Protein AF-A0A2A4G3J7-F1 (afdb_monomer_lite)

Structure (mmCIF, N/CA/C/O backbone):
data_AF-A0A2A4G3J7-F1
#
_entry.id   AF-A0A2A4G3J7-F1
#
loop_
_atom_site.group_PDB
_atom_site.id
_atom_site.type_symbol
_atom_site.label_atom_id
_atom_site.label_alt_id
_atom_site.label_comp_id
_atom_site.label_asym_id
_atom_site.label_entity_id
_atom_site.label_seq_id
_atom_site.pdbx_PDB_ins_code
_atom_site.Cartn_x
_atom_site.Cartn_y
_atom_site.Cartn_z
_atom_site.occupancy
_atom_site.B_iso_or_equiv
_atom_site.auth_seq_id
_atom_site.auth_comp_id
_atom_site.auth_asym_id
_atom_site.auth_atom_id
_atom_site.pdbx_PDB_model_num
ATOM 1 N N . MET A 1 1 ? -14.028 5.673 -18.000 1.00 40.78 1 MET A N 1
ATOM 2 C CA . MET A 1 1 ? -13.546 6.785 -17.146 1.00 40.78 1 MET A CA 1
ATOM 3 C C . MET A 1 1 ? -12.187 6.503 -16.510 1.00 40.78 1 MET A C 1
ATOM 5 O O . MET A 1 1 ? -11.289 7.291 -16.744 1.00 40.78 1 MET A O 1
ATOM 9 N N . ALA A 1 2 ? -11.973 5.385 -15.802 1.00 34.69 2 ALA A N 1
ATOM 10 C CA . ALA A 1 2 ? -10.676 5.083 -15.164 1.00 34.69 2 ALA A CA 1
ATOM 11 C C . ALA A 1 2 ? -9.472 5.054 -16.134 1.00 34.69 2 ALA A C 1
ATOM 13 O O . ALA A 1 2 ? -8.415 5.587 -15.825 1.00 34.69 2 ALA A O 1
ATOM 14 N N . ILE A 1 3 ? -9.655 4.518 -17.347 1.00 44.81 3 ILE A N 1
ATOM 15 C CA . ILE A 1 3 ? -8.610 4.489 -18.388 1.00 44.81 3 ILE A CA 1
ATOM 16 C C . ILE A 1 3 ? -8.211 5.904 -18.840 1.00 44.81 3 ILE A C 1
ATOM 18 O O . ILE A 1 3 ? -7.037 6.154 -19.085 1.00 44.81 3 ILE A O 1
ATOM 22 N N . LEU A 1 4 ? -9.165 6.840 -18.897 1.00 47.75 4 LEU A N 1
ATOM 23 C CA . LEU A 1 4 ? -8.896 8.240 -19.243 1.00 47.75 4 LEU A CA 1
ATOM 24 C C . LEU A 1 4 ? -8.112 8.958 -18.139 1.00 47.75 4 LEU A C 1
ATOM 26 O O . LEU A 1 4 ? -7.283 9.791 -18.466 1.00 47.75 4 LEU A O 1
ATOM 30 N N . ILE A 1 5 ? -8.327 8.600 -16.868 1.00 49.25 5 ILE A N 1
ATOM 31 C CA . ILE A 1 5 ? -7.595 9.155 -15.714 1.00 49.25 5 ILE A CA 1
ATOM 32 C C . ILE A 1 5 ? -6.147 8.642 -15.683 1.00 49.25 5 ILE A C 1
ATOM 34 O O . ILE A 1 5 ? -5.213 9.389 -15.398 1.00 49.25 5 ILE A O 1
ATOM 38 N N . ILE A 1 6 ? -5.945 7.365 -16.019 1.00 47.00 6 ILE A N 1
ATOM 39 C CA . ILE A 1 6 ? -4.604 6.777 -16.123 1.00 47.00 6 ILE A CA 1
ATOM 40 C C . ILE A 1 6 ? -3.866 7.379 -17.327 1.00 47.00 6 ILE A C 1
ATOM 42 O O . ILE A 1 6 ? -2.745 7.858 -17.183 1.00 47.00 6 ILE A O 1
ATOM 46 N N . LEU A 1 7 ? -4.508 7.441 -18.501 1.00 53.12 7 LEU A N 1
ATOM 47 C CA . LEU A 1 7 ? -3.920 8.046 -19.701 1.00 53.12 7 LEU A CA 1
ATOM 48 C C . LEU A 1 7 ? -3.675 9.549 -19.549 1.00 53.12 7 LEU A C 1
ATOM 50 O O . LEU A 1 7 ? -2.667 10.035 -20.050 1.00 53.12 7 LEU A O 1
ATOM 54 N N . SER A 1 8 ? -4.530 10.287 -18.833 1.00 51.00 8 SER A N 1
ATOM 55 C CA . SER A 1 8 ? -4.320 11.719 -18.606 1.00 51.00 8 SER A CA 1
ATOM 56 C C . SER A 1 8 ? -3.064 11.995 -17.792 1.00 51.00 8 SER A C 1
ATOM 58 O O . SER A 1 8 ? -2.445 13.026 -18.003 1.00 51.00 8 SER A O 1
ATOM 60 N N . ARG A 1 9 ? -2.649 11.081 -16.904 1.00 48.34 9 ARG A N 1
ATOM 61 C CA . ARG A 1 9 ? -1.379 11.181 -16.168 1.00 48.34 9 ARG A CA 1
ATOM 62 C C . ARG A 1 9 ? -0.174 10.965 -17.079 1.00 48.34 9 ARG A C 1
ATOM 64 O O . ARG A 1 9 ? 0.760 11.750 -17.006 1.00 48.34 9 ARG A O 1
ATOM 71 N N . PHE A 1 10 ? -0.219 9.987 -17.985 1.00 52.50 10 PHE A N 1
ATOM 72 C CA . PHE A 1 10 ? 0.833 9.825 -18.998 1.00 52.50 10 PHE A CA 1
ATOM 73 C C . PHE A 1 10 ? 0.903 11.042 -19.928 1.00 52.50 10 PHE A C 1
ATOM 75 O O . PHE A 1 10 ? 1.984 11.559 -20.176 1.00 52.50 10 PHE A O 1
ATOM 82 N N . ILE A 1 11 ? -0.246 11.557 -20.376 1.00 54.31 11 ILE A N 1
ATOM 83 C CA . ILE A 1 11 ? -0.318 12.775 -21.195 1.00 54.31 11 ILE A CA 1
ATOM 84 C C . ILE A 1 11 ? 0.204 13.989 -20.415 1.00 54.31 11 ILE A C 1
ATOM 86 O O . ILE A 1 11 ? 0.954 14.776 -20.973 1.00 54.31 11 ILE A O 1
ATOM 90 N N . TYR A 1 12 ? -0.132 14.124 -19.131 1.00 49.75 12 TYR A N 1
ATOM 91 C CA . TYR A 1 12 ? 0.360 15.196 -18.262 1.00 49.75 12 TYR A CA 1
ATOM 92 C C . TYR A 1 12 ? 1.885 15.146 -18.099 1.00 49.75 12 TYR A C 1
ATOM 94 O O . TYR A 1 12 ? 2.537 16.168 -18.267 1.00 49.75 12 TYR A O 1
ATOM 102 N N . VAL A 1 13 ? 2.457 13.957 -17.874 1.00 50.69 13 VAL A N 1
ATOM 103 C CA . VAL A 1 13 ? 3.914 13.739 -17.787 1.00 50.69 13 VAL A CA 1
ATOM 104 C C . VAL A 1 13 ? 4.621 14.064 -19.111 1.00 50.69 13 VAL A C 1
ATOM 106 O O . VAL A 1 13 ? 5.705 14.634 -19.096 1.00 50.69 13 VAL A O 1
ATOM 109 N N . PHE A 1 14 ? 4.009 13.763 -20.263 1.00 50.19 14 PHE A N 1
ATOM 110 C CA . PHE A 1 14 ? 4.575 14.113 -21.573 1.00 50.19 14 PHE A CA 1
ATOM 111 C C . PHE A 1 14 ? 4.375 15.587 -21.972 1.00 50.19 14 PHE A C 1
ATOM 113 O O . PHE A 1 14 ? 5.151 16.098 -22.777 1.00 50.19 14 PHE A O 1
ATOM 120 N N . TYR A 1 15 ? 3.337 16.263 -21.465 1.00 47.16 15 TYR A N 1
ATOM 121 C CA . TYR A 1 15 ? 2.961 17.621 -21.885 1.00 47.16 15 TYR A CA 1
ATOM 122 C C . TYR A 1 15 ? 3.530 18.720 -20.974 1.00 47.16 15 TYR A C 1
ATOM 124 O O . TYR A 1 15 ? 3.835 19.811 -21.449 1.00 47.16 15 TYR A O 1
ATOM 132 N N . LEU A 1 16 ? 3.703 18.439 -19.680 1.00 45.59 16 LEU A N 1
ATOM 133 C CA . LEU A 1 16 ? 4.295 19.339 -18.690 1.00 45.59 16 LEU A CA 1
ATOM 134 C C . LEU A 1 16 ? 5.636 18.763 -18.240 1.00 45.59 16 LEU A C 1
ATOM 136 O O . LEU A 1 16 ? 5.759 18.171 -17.172 1.00 45.59 16 LEU A O 1
ATOM 140 N N . GLY A 1 17 ? 6.653 18.937 -19.082 1.00 42.81 17 GLY A N 1
ATOM 141 C CA . GLY A 1 17 ? 8.033 18.787 -18.642 1.00 42.81 17 G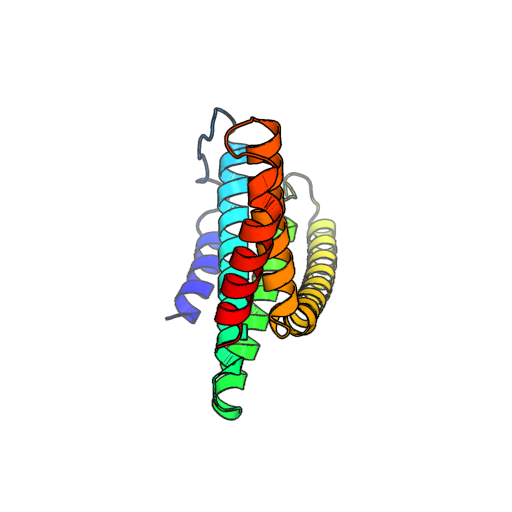LY A CA 1
ATOM 142 C C . GLY A 1 17 ? 8.314 19.751 -17.485 1.00 42.81 17 GLY A C 1
ATOM 143 O O . GLY A 1 17 ? 8.287 20.964 -17.675 1.00 42.81 17 GLY A O 1
ATOM 144 N N . ASP A 1 18 ? 8.537 19.179 -16.304 1.00 45.19 18 ASP A N 1
ATOM 145 C CA . ASP A 1 18 ? 9.335 19.678 -15.170 1.00 45.19 18 ASP A CA 1
ATOM 146 C C . ASP A 1 18 ? 9.036 21.072 -14.563 1.00 45.19 18 ASP A C 1
ATOM 148 O O . ASP A 1 18 ? 9.777 21.509 -13.689 1.00 45.19 18 ASP A O 1
ATOM 152 N N . ASN A 1 19 ? 7.974 21.788 -14.962 1.00 41.69 19 ASN A N 1
ATOM 153 C CA . ASN A 1 19 ? 7.908 23.241 -14.709 1.00 41.69 19 ASN A CA 1
ATOM 154 C C . ASN A 1 19 ? 6.842 23.791 -13.745 1.00 41.69 19 ASN A C 1
ATOM 156 O O . ASN A 1 19 ? 6.832 25.001 -13.570 1.00 41.69 19 ASN A O 1
ATOM 160 N N . ASP A 1 20 ? 5.978 22.997 -13.099 1.00 41.78 20 ASP A N 1
ATOM 161 C CA . ASP A 1 20 ? 4.820 23.601 -12.393 1.00 41.78 20 ASP A CA 1
ATOM 162 C C . ASP A 1 20 ? 4.475 23.042 -11.003 1.00 41.78 20 ASP A C 1
ATOM 164 O O . ASP A 1 20 ? 3.334 23.117 -10.549 1.00 41.78 20 ASP A O 1
ATOM 168 N N . VAL A 1 21 ? 5.456 22.525 -10.260 1.00 47.31 21 VAL A N 1
ATOM 169 C CA . VAL A 1 21 ? 5.251 22.236 -8.829 1.00 47.31 21 VAL A CA 1
ATOM 170 C C . VAL A 1 21 ? 6.176 23.119 -7.997 1.00 47.31 21 VAL A C 1
ATOM 172 O O . VAL A 1 21 ? 7.162 22.658 -7.437 1.00 47.31 21 VAL A O 1
ATOM 175 N N . GLU A 1 22 ? 5.858 24.411 -7.917 1.00 42.84 22 GLU A N 1
ATOM 176 C CA . GLU A 1 22 ? 6.384 25.333 -6.900 1.00 42.84 22 GLU A CA 1
ATOM 177 C C . GLU A 1 22 ? 5.325 25.528 -5.800 1.00 42.84 22 GLU A C 1
ATOM 179 O O . GLU A 1 22 ? 4.719 26.587 -5.642 1.00 42.84 22 GLU A O 1
ATOM 184 N N . GLY A 1 23 ? 5.049 24.472 -5.032 1.00 43.38 23 GLY A N 1
ATOM 185 C CA . GLY A 1 23 ? 4.307 24.614 -3.779 1.00 43.38 23 GLY A CA 1
ATOM 186 C C . GLY A 1 23 ? 5.258 25.101 -2.686 1.00 43.38 23 GLY A C 1
ATOM 187 O O . GLY A 1 23 ? 6.339 24.551 -2.525 1.00 43.38 23 GLY A O 1
ATOM 188 N N . ASN A 1 24 ? 4.907 26.134 -1.924 1.00 36.62 24 ASN A N 1
ATOM 189 C CA . ASN A 1 24 ? 5.747 26.627 -0.827 1.00 36.62 24 ASN A CA 1
ATOM 190 C C . ASN A 1 24 ? 5.185 26.137 0.516 1.00 36.62 24 ASN A C 1
ATOM 192 O O . ASN A 1 24 ? 4.256 26.732 1.059 1.00 36.62 24 ASN A O 1
ATOM 196 N N . PHE A 1 25 ? 5.755 25.062 1.069 1.00 38.78 25 PHE A N 1
ATOM 197 C CA . PHE A 1 25 ? 5.488 24.627 2.445 1.00 38.78 25 PHE A CA 1
ATOM 198 C C . PHE A 1 25 ? 6.616 25.144 3.343 1.00 38.78 25 PHE A C 1
ATOM 200 O O . PHE A 1 25 ? 7.754 24.692 3.231 1.00 38.78 25 PHE A O 1
ATOM 207 N N . PHE A 1 26 ? 6.321 26.126 4.203 1.00 39.81 26 PHE A N 1
ATOM 208 C CA . PHE A 1 26 ? 7.272 26.684 5.182 1.00 39.81 26 PHE A CA 1
ATOM 209 C C . PHE A 1 26 ? 8.652 27.089 4.607 1.00 39.81 26 PHE A C 1
ATOM 211 O O . PHE A 1 26 ? 9.671 26.970 5.282 1.00 39.81 26 PHE A O 1
ATOM 218 N N . GLY A 1 27 ? 8.699 27.579 3.363 1.00 40.78 27 GLY A N 1
ATOM 219 C CA . GLY A 1 27 ? 9.934 28.053 2.720 1.00 40.78 27 GLY A CA 1
ATOM 220 C C . GLY A 1 27 ? 10.799 26.972 2.059 1.00 40.78 27 GLY A C 1
ATOM 221 O O . GLY A 1 27 ? 11.876 27.292 1.565 1.00 40.78 27 GLY A O 1
ATOM 222 N N . PHE A 1 28 ? 10.337 25.717 2.001 1.00 45.00 28 PHE A N 1
ATOM 223 C CA . PHE A 1 28 ? 11.016 24.630 1.290 1.00 45.00 28 PHE A CA 1
ATOM 224 C C . PHE A 1 28 ? 10.180 24.173 0.087 1.00 45.00 28 PHE A C 1
ATOM 226 O O . PHE A 1 28 ? 9.344 23.276 0.202 1.00 45.00 28 PHE A O 1
ATOM 233 N N . ALA A 1 29 ? 10.423 24.776 -1.082 1.00 54.03 29 ALA A N 1
ATOM 234 C CA . ALA A 1 29 ? 9.723 24.442 -2.329 1.00 54.03 29 ALA A CA 1
ATOM 235 C C . ALA A 1 29 ? 9.825 22.943 -2.676 1.00 54.03 29 ALA A C 1
ATOM 237 O O . ALA A 1 29 ? 8.835 22.286 -2.985 1.00 54.03 29 ALA A O 1
ATOM 238 N N . TRP A 1 30 ? 11.015 22.365 -2.491 1.00 53.16 30 TRP A N 1
ATOM 239 C CA . TRP A 1 30 ? 11.276 20.943 -2.717 1.00 53.16 30 TRP A CA 1
ATOM 240 C C . TRP A 1 30 ? 10.425 20.019 -1.831 1.00 53.16 30 TRP A C 1
ATOM 242 O O . TRP A 1 30 ? 9.920 18.998 -2.294 1.00 53.16 30 TRP A O 1
ATOM 252 N N . LEU A 1 31 ? 10.199 20.401 -0.569 1.00 54.94 31 LEU A N 1
ATOM 253 C CA . LEU A 1 31 ? 9.438 19.589 0.379 1.00 54.94 31 LEU A CA 1
ATOM 254 C C . LEU A 1 31 ? 7.949 19.548 0.017 1.00 54.94 31 LEU A C 1
ATOM 256 O O . LEU A 1 31 ? 7.312 18.506 0.151 1.00 54.94 31 LEU A O 1
ATOM 260 N N . SER A 1 32 ? 7.391 20.657 -0.472 1.00 56.88 32 SER A N 1
ATOM 261 C CA . SER A 1 32 ? 5.989 20.698 -0.897 1.00 56.88 32 SER A CA 1
ATOM 262 C C . SER A 1 32 ? 5.743 19.840 -2.132 1.00 56.88 32 SER A C 1
ATOM 264 O O . SER A 1 32 ? 4.733 19.145 -2.197 1.00 56.88 32 SER A O 1
ATOM 266 N N . SER A 1 33 ? 6.645 19.890 -3.111 1.00 61.62 33 SER A N 1
ATOM 267 C CA . SER A 1 33 ? 6.512 19.149 -4.369 1.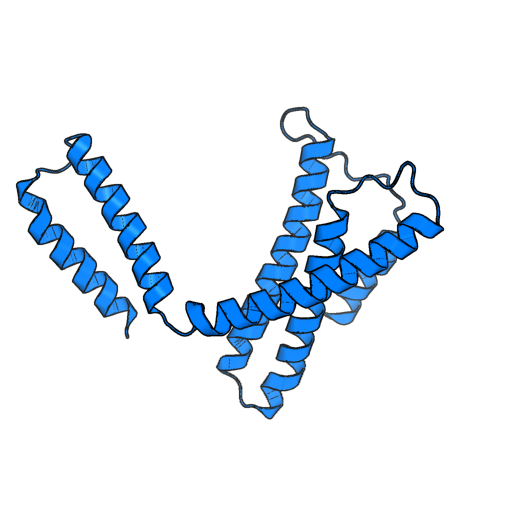00 61.62 33 SER A CA 1
ATOM 268 C C . SER A 1 33 ? 6.725 17.657 -4.150 1.00 61.62 33 SER A C 1
ATOM 270 O O . SER A 1 33 ? 5.978 16.835 -4.683 1.00 61.62 33 SER A O 1
ATOM 272 N N . PHE A 1 34 ? 7.661 17.310 -3.265 1.00 63.72 34 PHE A N 1
ATOM 273 C CA . PHE A 1 34 ? 7.828 15.958 -2.748 1.00 63.72 34 PHE A CA 1
ATOM 274 C C . PHE A 1 34 ? 6.559 15.457 -2.046 1.00 63.72 34 PHE A C 1
ATOM 276 O O . PHE A 1 34 ? 6.038 14.410 -2.416 1.00 63.72 34 PHE A O 1
ATOM 283 N N . LEU A 1 35 ? 6.018 16.205 -1.075 1.00 65.38 35 LEU A N 1
ATOM 284 C CA . LEU A 1 35 ? 4.814 15.809 -0.332 1.00 65.38 35 LEU A CA 1
ATOM 285 C C . LEU A 1 35 ? 3.581 15.707 -1.231 1.00 65.38 35 LEU A C 1
ATOM 287 O O . LEU A 1 35 ? 2.761 14.815 -1.035 1.00 65.38 35 LEU A O 1
ATOM 291 N N . TYR A 1 36 ? 3.457 16.582 -2.227 1.00 69.56 36 TYR A N 1
ATOM 292 C CA . TYR A 1 36 ? 2.386 16.513 -3.214 1.00 69.56 36 TYR A CA 1
ATOM 293 C C . TYR A 1 36 ? 2.493 15.241 -4.065 1.00 69.56 36 TYR A C 1
ATOM 295 O O . TYR A 1 36 ? 1.512 14.514 -4.228 1.00 69.56 36 TYR A O 1
ATOM 303 N N . THR A 1 37 ? 3.693 14.934 -4.558 1.00 71.94 37 THR A N 1
ATOM 304 C CA . THR A 1 37 ? 3.928 13.777 -5.430 1.00 71.94 37 THR A CA 1
ATOM 305 C C . THR A 1 37 ? 3.815 12.471 -4.644 1.00 71.94 37 THR A C 1
ATOM 307 O O . THR A 1 37 ? 3.027 11.601 -5.009 1.00 71.94 37 THR A O 1
ATOM 310 N N . ALA A 1 38 ? 4.500 12.365 -3.502 1.00 75.06 38 ALA A N 1
ATOM 311 C CA . ALA A 1 38 ? 4.402 11.229 -2.589 1.00 75.06 38 ALA A CA 1
ATOM 312 C C . ALA A 1 38 ? 2.973 11.041 -2.062 1.00 75.06 38 ALA A C 1
ATOM 314 O O . ALA A 1 38 ? 2.465 9.924 -2.043 1.00 75.06 38 ALA A O 1
ATOM 315 N N . GLY A 1 39 ? 2.304 12.126 -1.662 1.00 76.69 39 GLY A N 1
ATOM 316 C CA . GLY A 1 39 ? 0.933 12.095 -1.156 1.00 76.69 39 GLY A CA 1
ATOM 317 C C . GLY A 1 39 ? -0.057 11.597 -2.202 1.00 76.69 39 GLY A C 1
ATOM 318 O O . GLY A 1 39 ? -0.940 10.801 -1.883 1.00 76.69 39 GLY A O 1
ATOM 319 N N . ASN A 1 40 ? 0.127 11.989 -3.463 1.00 79.31 40 ASN A N 1
ATOM 320 C CA . ASN A 1 40 ? -0.672 11.463 -4.555 1.00 79.31 40 ASN A CA 1
ATOM 321 C C . ASN A 1 40 ? -0.446 9.956 -4.751 1.00 79.31 40 ASN A C 1
ATOM 323 O O . ASN A 1 40 ? -1.417 9.202 -4.786 1.00 79.31 40 ASN A O 1
ATOM 327 N N . GLU A 1 41 ? 0.805 9.495 -4.821 1.00 83.75 41 GLU A N 1
ATOM 328 C CA . GLU A 1 41 ? 1.090 8.061 -4.968 1.00 83.75 41 GLU A CA 1
ATOM 329 C C . GLU A 1 41 ? 0.557 7.247 -3.775 1.00 83.75 41 GLU A C 1
ATOM 331 O O . GLU A 1 41 ? -0.057 6.196 -3.960 1.00 83.75 41 GLU A O 1
ATOM 336 N N . LEU A 1 42 ? 0.663 7.769 -2.548 1.00 84.25 42 LEU A N 1
ATOM 337 C CA . LEU A 1 42 ? 0.068 7.163 -1.352 1.00 84.25 42 LEU A CA 1
ATOM 338 C C . LEU A 1 42 ? -1.466 7.093 -1.419 1.00 84.25 42 LEU A C 1
ATOM 340 O O . LEU A 1 42 ? -2.053 6.103 -0.970 1.00 84.25 42 LEU A O 1
ATOM 344 N N . ALA A 1 43 ? -2.131 8.096 -1.995 1.00 82.12 43 ALA A N 1
ATOM 345 C CA . ALA A 1 43 ? -3.577 8.072 -2.203 1.00 82.12 43 ALA A CA 1
ATOM 346 C C . ALA A 1 43 ? -3.985 6.987 -3.215 1.00 82.12 43 ALA A C 1
ATOM 348 O O . ALA A 1 43 ? -4.946 6.254 -2.973 1.00 82.12 43 ALA A O 1
ATOM 349 N N . PHE A 1 44 ? -3.223 6.818 -4.302 1.00 83.88 44 PHE A N 1
ATOM 350 C CA . PHE A 1 44 ? -3.427 5.730 -5.266 1.00 83.88 44 PHE A CA 1
ATOM 351 C C . PHE A 1 44 ? -3.216 4.354 -4.634 1.00 83.88 44 PHE A C 1
ATOM 353 O O . PHE A 1 44 ? -4.034 3.455 -4.845 1.00 83.88 44 PHE A O 1
ATOM 360 N N . LEU A 1 45 ? -2.175 4.195 -3.812 1.00 88.44 45 LEU A N 1
ATOM 361 C CA . LEU A 1 45 ? -1.952 2.962 -3.056 1.00 88.44 45 LEU A CA 1
ATOM 362 C C . LEU A 1 45 ? -3.124 2.676 -2.116 1.00 88.44 45 LEU A C 1
ATOM 364 O O . LEU A 1 45 ? -3.654 1.567 -2.114 1.00 88.44 45 LEU A O 1
ATOM 368 N N . SER A 1 46 ? -3.587 3.684 -1.378 1.00 86.38 46 SER A N 1
ATOM 369 C CA . SER A 1 46 ? -4.734 3.562 -0.472 1.00 86.38 46 SER A CA 1
ATOM 370 C C . SER A 1 46 ? -6.007 3.154 -1.217 1.00 86.38 46 SER A C 1
ATOM 372 O O . SER A 1 46 ? -6.701 2.225 -0.804 1.00 86.38 46 SER A O 1
ATOM 374 N N . PHE A 1 47 ? -6.284 3.781 -2.364 1.00 88.00 47 PHE A N 1
ATOM 375 C CA . PHE A 1 47 ? -7.405 3.409 -3.224 1.00 88.00 47 PHE A CA 1
ATOM 376 C C . PHE A 1 47 ? -7.288 1.968 -3.730 1.00 88.00 47 PHE A C 1
ATOM 378 O O . PHE A 1 47 ? -8.269 1.224 -3.697 1.00 88.00 47 PHE A O 1
ATOM 385 N N . ALA A 1 48 ? -6.095 1.539 -4.147 1.00 89.62 48 ALA A N 1
ATOM 386 C CA . ALA A 1 48 ? -5.860 0.167 -4.576 1.00 89.62 48 ALA A CA 1
ATOM 387 C C . ALA A 1 48 ? -6.159 -0.835 -3.452 1.00 89.62 48 ALA A C 1
ATOM 389 O O . ALA A 1 48 ? -6.835 -1.837 -3.700 1.00 89.62 48 ALA A O 1
ATOM 390 N N . PHE A 1 49 ? -5.737 -0.561 -2.216 1.00 87.31 49 PHE A N 1
ATOM 391 C CA . PHE A 1 49 ? -6.060 -1.411 -1.067 1.00 87.31 49 PHE A CA 1
ATOM 392 C C . PHE A 1 49 ? -7.555 -1.482 -0.781 1.00 87.31 49 PHE A C 1
ATOM 394 O O . PHE A 1 49 ? -8.073 -2.580 -0.579 1.00 87.31 49 PHE A O 1
ATOM 401 N N . ILE A 1 50 ? -8.253 -0.345 -0.805 1.00 87.75 50 ILE A N 1
ATOM 402 C CA . ILE A 1 50 ? -9.709 -0.297 -0.624 1.00 87.75 50 ILE A CA 1
ATOM 403 C C . ILE A 1 50 ? -10.395 -1.120 -1.712 1.00 87.75 50 ILE A C 1
ATOM 405 O O . ILE A 1 50 ? -11.263 -1.937 -1.411 1.00 87.75 50 ILE A O 1
ATOM 409 N N . LEU A 1 51 ? -9.974 -0.962 -2.968 1.00 88.69 51 LEU A N 1
ATOM 410 C CA . LEU A 1 51 ? -10.531 -1.704 -4.092 1.00 88.69 51 LEU A CA 1
ATOM 411 C C . LEU A 1 51 ? -10.315 -3.212 -3.929 1.00 88.69 51 LEU A C 1
ATOM 413 O O . LEU A 1 51 ? -11.244 -3.995 -4.115 1.00 88.69 51 LEU A O 1
ATOM 417 N N . TRP A 1 52 ? -9.109 -3.628 -3.538 1.00 90.44 52 TRP A N 1
ATOM 418 C CA . TRP A 1 52 ? -8.809 -5.030 -3.262 1.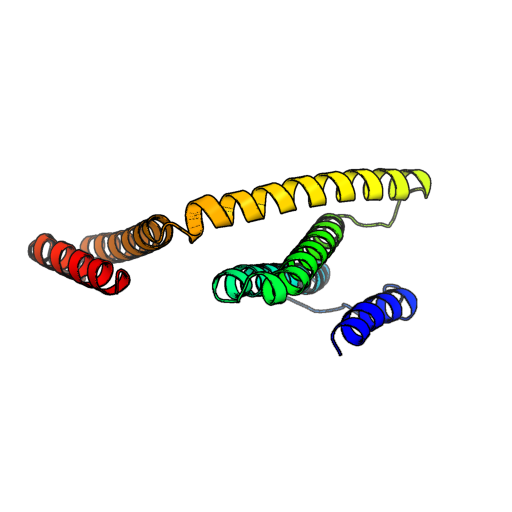00 90.44 52 TRP A CA 1
ATOM 419 C C . TRP A 1 52 ? -9.634 -5.579 -2.101 1.00 90.44 52 TRP A C 1
ATOM 421 O O . TRP A 1 52 ? -10.168 -6.683 -2.203 1.00 90.44 52 TRP A O 1
ATOM 431 N N . TYR A 1 53 ? -9.782 -4.812 -1.023 1.00 85.88 53 TYR A N 1
ATOM 432 C CA . TYR A 1 53 ? -10.598 -5.201 0.119 1.00 85.88 53 TYR A CA 1
ATOM 433 C C . TYR A 1 53 ? -12.072 -5.344 -0.271 1.00 85.88 53 TYR A C 1
ATOM 435 O O . TYR A 1 53 ? -12.689 -6.359 0.043 1.00 85.88 53 TYR A O 1
ATOM 443 N N . ALA A 1 54 ? -12.608 -4.406 -1.057 1.00 85.88 54 ALA A N 1
ATOM 444 C CA . ALA A 1 54 ? -13.970 -4.466 -1.578 1.00 85.88 54 ALA A CA 1
ATOM 445 C C . ALA A 1 54 ? -14.221 -5.740 -2.405 1.00 85.88 54 ALA A C 1
ATOM 447 O O . ALA A 1 54 ? -15.304 -6.319 -2.324 1.00 85.88 54 ALA A O 1
ATOM 448 N N . THR A 1 55 ? -13.210 -6.248 -3.127 1.00 88.06 55 THR A N 1
ATOM 449 C CA . THR A 1 55 ? -13.343 -7.513 -3.876 1.00 88.06 55 THR A CA 1
ATOM 450 C C . THR A 1 55 ? -13.615 -8.733 -2.997 1.00 88.06 55 THR A C 1
ATOM 452 O O . THR A 1 55 ? -14.069 -9.749 -3.517 1.00 88.06 55 THR A O 1
ATOM 455 N N . LYS A 1 56 ? -13.358 -8.667 -1.682 1.00 84.19 56 LYS A N 1
ATOM 456 C CA . LYS A 1 56 ? -13.660 -9.765 -0.749 1.00 84.19 56 LYS A CA 1
ATOM 457 C C . LYS A 1 56 ? -15.162 -9.959 -0.515 1.00 84.19 56 LYS A C 1
ATOM 459 O O . LYS A 1 56 ? -15.554 -11.048 -0.118 1.00 84.19 56 LYS A O 1
ATOM 464 N N . PHE A 1 57 ? -15.979 -8.942 -0.790 1.00 86.31 57 PHE A N 1
ATOM 465 C CA . PHE A 1 57 ? -17.439 -8.978 -0.631 1.00 86.31 57 PHE A CA 1
ATOM 466 C C . PHE A 1 57 ? -18.184 -9.211 -1.951 1.00 86.31 57 PHE A C 1
ATOM 468 O O . PHE A 1 57 ? -19.410 -9.193 -1.981 1.00 86.31 57 PHE A O 1
ATOM 475 N N . MET A 1 58 ? -17.454 -9.392 -3.054 1.00 86.62 58 MET A N 1
ATOM 476 C CA . MET A 1 58 ? -18.023 -9.617 -4.380 1.00 86.62 58 MET A CA 1
ATOM 477 C C . MET A 1 58 ? -17.993 -11.102 -4.740 1.00 86.62 58 MET A C 1
ATOM 479 O O . MET A 1 58 ? -17.108 -11.844 -4.309 1.00 86.62 58 MET A O 1
ATOM 483 N N . GLU A 1 59 ? -18.917 -11.524 -5.602 1.00 87.62 59 GLU A N 1
ATOM 484 C CA . GLU A 1 59 ? -18.852 -12.844 -6.227 1.00 87.62 59 GLU A CA 1
ATOM 485 C C . GLU A 1 59 ? -17.572 -12.995 -7.062 1.00 87.62 59 GLU A C 1
ATOM 487 O O . GLU A 1 59 ? -17.071 -12.041 -7.665 1.00 87.62 59 GLU A O 1
ATOM 492 N N . TYR A 1 60 ? -17.035 -14.214 -7.096 1.00 83.00 60 TYR A N 1
ATOM 493 C CA . TYR A 1 60 ? -15.690 -14.503 -7.596 1.00 83.00 60 TYR A CA 1
ATOM 494 C C . TYR A 1 60 ? -15.431 -14.007 -9.029 1.00 83.00 60 TYR A C 1
ATOM 496 O O . TYR A 1 60 ? -14.375 -13.426 -9.304 1.00 83.00 60 TYR A O 1
ATOM 504 N N . ASP A 1 61 ? -16.398 -14.187 -9.928 1.00 85.19 61 ASP A N 1
ATOM 505 C CA . ASP A 1 61 ? -16.262 -13.803 -11.336 1.00 85.19 61 ASP A CA 1
ATOM 506 C C . ASP A 1 61 ? -16.264 -12.282 -11.529 1.00 85.19 61 ASP A C 1
ATOM 508 O O . ASP A 1 61 ? -15.535 -11.756 -12.374 1.00 85.19 61 ASP A O 1
ATOM 512 N N . HIS A 1 62 ? -16.999 -11.558 -10.684 1.00 86.75 62 HIS A N 1
ATOM 513 C CA . HIS A 1 62 ? -17.020 -10.098 -10.676 1.00 86.75 62 HIS A CA 1
ATOM 514 C C . HIS A 1 62 ? -15.811 -9.503 -9.944 1.00 86.75 62 HIS A C 1
ATOM 516 O O . HIS A 1 62 ? -15.322 -8.446 -10.333 1.00 86.75 62 HIS A O 1
ATOM 522 N N . ALA A 1 63 ? -15.271 -10.195 -8.938 1.00 88.44 63 ALA A N 1
ATOM 523 C CA . ALA A 1 63 ? -14.125 -9.756 -8.143 1.00 88.44 63 ALA A CA 1
ATOM 524 C C . ALA A 1 63 ? -12.800 -9.742 -8.928 1.00 88.44 63 ALA A C 1
ATOM 526 O O . ALA A 1 63 ? -11.956 -8.867 -8.716 1.00 88.44 63 ALA A O 1
ATOM 527 N N . ARG A 1 64 ? -12.596 -10.711 -9.833 1.00 87.75 64 ARG A N 1
ATOM 528 C CA . ARG A 1 64 ? -11.350 -10.886 -10.604 1.00 87.75 64 ARG A CA 1
ATOM 529 C C . ARG A 1 64 ? -10.843 -9.606 -11.287 1.00 87.75 64 ARG A C 1
ATOM 531 O O . ARG A 1 64 ? -9.700 -9.235 -11.012 1.00 87.75 64 ARG A O 1
ATOM 538 N N . PRO A 1 65 ? -11.619 -8.910 -12.142 1.00 90.75 65 PRO A N 1
ATOM 539 C CA . PRO A 1 65 ? -11.131 -7.714 -12.830 1.00 90.75 65 PRO A CA 1
ATOM 540 C C . PRO A 1 65 ? -10.738 -6.594 -11.859 1.00 90.75 65 PRO A C 1
ATOM 542 O O . PRO A 1 65 ? -9.700 -5.964 -12.051 1.00 90.75 65 PRO A O 1
ATOM 545 N N . PHE A 1 66 ? -11.500 -6.381 -10.781 1.00 90.00 66 PHE A N 1
ATOM 546 C CA . PHE A 1 66 ? -11.173 -5.370 -9.770 1.00 90.00 66 PHE A CA 1
ATOM 547 C C . PHE A 1 66 ? -9.924 -5.728 -8.965 1.00 90.00 66 PHE A C 1
ATOM 549 O O . PHE A 1 66 ? -9.135 -4.848 -8.622 1.00 90.00 66 PHE A O 1
ATOM 556 N N . ARG A 1 67 ? -9.696 -7.020 -8.711 1.00 88.31 67 ARG A N 1
ATOM 557 C CA . ARG A 1 67 ? -8.491 -7.498 -8.031 1.00 88.31 67 ARG A CA 1
ATOM 558 C C . ARG A 1 67 ? -7.249 -7.286 -8.897 1.00 88.31 67 ARG A C 1
ATOM 560 O O . ARG A 1 67 ? -6.250 -6.780 -8.396 1.00 88.31 67 ARG A O 1
ATOM 567 N N . TYR A 1 68 ? -7.328 -7.586 -10.195 1.00 89.50 68 TYR A N 1
ATOM 568 C CA . TYR A 1 68 ? -6.251 -7.270 -11.141 1.00 89.50 68 TYR A CA 1
ATOM 569 C C . TYR A 1 68 ? -6.011 -5.767 -11.268 1.00 89.50 68 TYR A C 1
ATOM 571 O O . TYR A 1 68 ? -4.860 -5.334 -11.279 1.00 89.50 68 TYR A O 1
ATOM 579 N N . LEU A 1 69 ? -7.080 -4.969 -11.323 1.00 90.19 69 LEU A N 1
ATOM 580 C CA . LEU A 1 69 ? -6.973 -3.515 -11.374 1.00 90.19 69 LEU A CA 1
ATOM 581 C C . LEU A 1 69 ? -6.277 -2.966 -10.125 1.00 90.19 69 LEU A C 1
ATOM 583 O O . LEU A 1 69 ? -5.393 -2.127 -10.247 1.00 90.19 69 LEU A O 1
ATOM 587 N N . SER A 1 70 ? -6.624 -3.475 -8.942 1.00 90.75 70 SER A N 1
ATOM 588 C CA . SER A 1 70 ? -5.937 -3.114 -7.703 1.00 90.75 70 SER A CA 1
ATOM 589 C C . SER A 1 70 ? -4.445 -3.455 -7.763 1.00 90.75 70 SER A C 1
ATOM 591 O O . SER A 1 70 ? -3.623 -2.579 -7.512 1.00 90.75 70 SER A O 1
ATOM 593 N N . TYR A 1 71 ? -4.081 -4.671 -8.187 1.00 89.81 71 TYR A N 1
ATOM 594 C CA . TYR A 1 71 ? -2.675 -5.067 -8.335 1.00 89.81 71 TYR A CA 1
ATOM 595 C C . TYR A 1 71 ? -1.900 -4.157 -9.287 1.00 89.81 71 TYR A C 1
ATOM 597 O O . TYR A 1 71 ? -0.758 -3.797 -9.000 1.00 89.81 71 TYR A O 1
ATOM 605 N N . LEU A 1 72 ? -2.526 -3.753 -10.392 1.00 89.75 72 LEU A N 1
ATOM 606 C CA . LEU A 1 72 ? -1.926 -2.840 -11.357 1.00 89.75 72 LEU A CA 1
ATOM 607 C C . LEU A 1 72 ? -1.706 -1.452 -10.748 1.00 89.75 72 LEU A C 1
ATOM 609 O O . LEU A 1 72 ? -0.610 -0.912 -10.866 1.00 89.75 72 LEU A O 1
ATOM 613 N N . ILE A 1 73 ? -2.708 -0.895 -10.060 1.00 90.00 73 ILE A N 1
ATOM 614 C CA . ILE A 1 73 ? -2.586 0.416 -9.407 1.00 90.00 73 ILE A CA 1
ATOM 615 C C . ILE A 1 73 ? -1.513 0.372 -8.312 1.00 90.00 73 ILE A C 1
ATOM 617 O O . ILE A 1 73 ? -0.698 1.285 -8.234 1.00 90.00 73 ILE A O 1
ATOM 621 N N . THR A 1 74 ? -1.455 -0.694 -7.509 1.00 90.75 74 THR A N 1
ATOM 622 C CA . THR A 1 74 ? -0.417 -0.852 -6.482 1.00 90.75 74 THR A CA 1
ATOM 623 C C . THR A 1 74 ? 0.978 -0.940 -7.081 1.00 90.75 74 THR A C 1
ATOM 625 O O . THR A 1 74 ? 1.892 -0.294 -6.575 1.00 90.75 74 THR A O 1
ATOM 628 N N . PHE A 1 75 ? 1.155 -1.693 -8.168 1.00 89.12 75 PHE A N 1
ATOM 629 C CA . PHE A 1 75 ? 2.440 -1.763 -8.859 1.00 89.12 75 PHE A CA 1
ATOM 630 C C . PHE A 1 75 ? 2.874 -0.390 -9.385 1.00 89.12 75 PHE A C 1
ATOM 632 O O . PHE A 1 75 ? 3.997 0.033 -9.128 1.00 89.12 75 PHE A O 1
ATOM 639 N N . VAL A 1 76 ? 1.972 0.319 -10.070 1.00 86.62 76 VAL A N 1
ATOM 640 C CA . VAL A 1 76 ? 2.243 1.651 -10.626 1.00 86.62 76 VAL A CA 1
ATOM 641 C C . VAL A 1 76 ? 2.570 2.655 -9.519 1.00 86.62 76 VAL A C 1
ATOM 643 O O . VAL A 1 76 ? 3.571 3.358 -9.623 1.00 86.62 76 VAL A O 1
ATOM 646 N N . GLY A 1 77 ? 1.783 2.678 -8.441 1.00 85.56 77 GLY A N 1
ATOM 647 C CA . GLY A 1 77 ? 2.007 3.582 -7.315 1.00 85.56 77 GLY A CA 1
ATOM 648 C C . GLY A 1 77 ? 3.331 3.314 -6.601 1.00 85.56 77 GLY A C 1
ATOM 649 O O . GLY A 1 77 ? 4.066 4.248 -6.311 1.00 85.56 77 GLY A O 1
ATOM 650 N N . LEU A 1 78 ? 3.692 2.046 -6.362 1.00 88.69 78 LEU A N 1
ATOM 651 C CA . LEU A 1 78 ? 4.979 1.698 -5.744 1.00 88.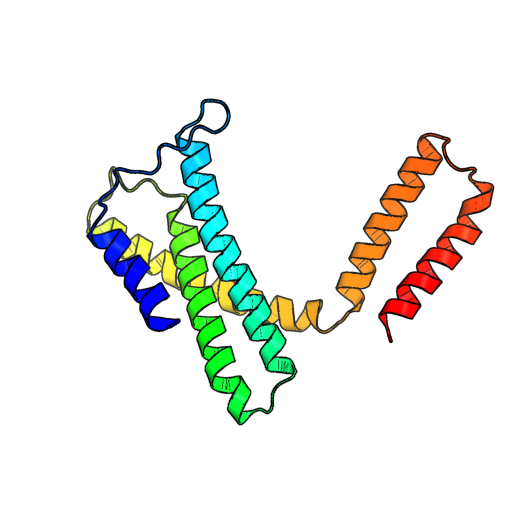69 78 LEU A CA 1
ATOM 652 C C . LEU A 1 78 ? 6.165 2.008 -6.658 1.00 88.69 78 LEU A C 1
ATOM 654 O O . LEU A 1 78 ? 7.210 2.426 -6.164 1.00 88.69 78 LEU A O 1
ATOM 658 N N . PHE A 1 79 ? 6.003 1.808 -7.968 1.00 85.88 79 PHE A N 1
ATOM 659 C CA . PHE A 1 79 ? 7.009 2.186 -8.950 1.00 85.88 79 PHE A CA 1
ATOM 660 C C . PHE A 1 79 ? 7.241 3.695 -8.908 1.00 85.88 79 PHE A C 1
ATOM 662 O O . PHE A 1 79 ? 8.351 4.118 -8.635 1.00 85.88 79 PHE A O 1
ATOM 669 N N . PHE A 1 80 ? 6.216 4.530 -9.084 1.00 82.94 80 PHE A N 1
ATOM 670 C CA . PHE A 1 80 ? 6.427 5.980 -9.058 1.00 82.94 80 PHE A CA 1
ATOM 671 C C . PHE A 1 80 ? 6.900 6.481 -7.694 1.00 82.94 80 PHE A C 1
ATOM 673 O O . PHE A 1 80 ? 7.771 7.342 -7.640 1.00 82.94 80 PHE A O 1
ATOM 680 N N . LEU A 1 81 ? 6.432 5.890 -6.593 1.00 84.75 81 LEU A N 1
ATOM 681 C CA . LEU A 1 81 ? 6.900 6.235 -5.253 1.00 84.75 81 LEU A CA 1
ATOM 682 C C . LEU A 1 81 ? 8.401 5.958 -5.057 1.00 84.75 81 LEU A C 1
ATOM 684 O O . LEU A 1 81 ? 9.053 6.702 -4.327 1.00 84.75 81 LEU A O 1
ATOM 688 N N . SER A 1 82 ? 8.980 4.953 -5.729 1.00 83.31 82 SER A N 1
ATOM 689 C CA . SER A 1 82 ? 10.432 4.733 -5.685 1.00 83.31 82 SER A CA 1
ATOM 690 C C . SER A 1 82 ? 11.219 5.791 -6.459 1.00 83.31 82 SER A C 1
ATOM 692 O O . SER A 1 82 ? 12.376 6.026 -6.127 1.00 83.31 82 SER A O 1
ATOM 694 N N . TRP A 1 83 ? 10.599 6.451 -7.441 1.00 76.56 83 TRP A N 1
ATOM 695 C CA . TRP A 1 83 ? 11.193 7.556 -8.198 1.00 76.56 83 TRP A CA 1
ATOM 696 C C . TRP A 1 83 ? 11.120 8.898 -7.472 1.00 76.56 83 TRP A C 1
ATOM 698 O O . TRP A 1 83 ? 11.985 9.738 -7.678 1.00 76.56 83 TRP A O 1
ATOM 708 N N . VAL A 1 84 ? 10.154 9.092 -6.567 1.00 75.69 84 VAL A N 1
ATOM 709 C CA . VAL A 1 84 ? 9.975 10.367 -5.843 1.00 75.69 84 VAL A CA 1
ATOM 710 C C . VAL A 1 84 ? 11.213 10.777 -5.025 1.00 75.69 84 VAL A C 1
ATOM 712 O O . VAL A 1 84 ? 11.434 11.961 -4.787 1.00 75.69 84 VAL A O 1
ATOM 715 N N . ALA A 1 85 ? 12.036 9.818 -4.596 1.00 67.12 85 ALA A N 1
ATOM 716 C CA . ALA A 1 85 ? 13.252 10.088 -3.827 1.00 67.12 85 ALA A CA 1
ATOM 717 C C . ALA A 1 85 ? 14.498 10.370 -4.691 1.00 67.12 85 ALA A C 1
ATOM 719 O O . ALA A 1 85 ? 15.561 10.644 -4.132 1.00 67.12 85 ALA A O 1
ATOM 720 N N . PHE A 1 86 ? 14.398 10.277 -6.021 1.00 70.19 86 PHE A N 1
ATOM 721 C CA . PHE A 1 86 ? 15.536 10.403 -6.927 1.00 70.19 86 PHE A CA 1
ATOM 722 C C . PHE A 1 86 ? 15.426 11.663 -7.779 1.00 70.19 86 PHE A C 1
ATOM 724 O O . PHE A 1 86 ? 14.421 11.913 -8.434 1.00 70.19 86 PHE A O 1
ATOM 731 N N . GLU A 1 87 ? 16.494 12.454 -7.778 1.00 62.53 87 GLU A N 1
ATOM 732 C CA . GLU A 1 87 ? 16.628 13.617 -8.646 1.00 62.53 87 GLU A CA 1
ATOM 733 C C . GLU A 1 87 ? 17.291 13.172 -9.961 1.00 62.53 87 GLU A C 1
ATOM 735 O O . GLU A 1 87 ? 18.421 12.685 -9.960 1.00 62.53 87 GLU A O 1
ATOM 740 N N . GLU A 1 88 ? 16.585 13.303 -11.089 1.00 61.97 88 GLU A N 1
ATOM 741 C CA . GLU A 1 88 ? 17.035 12.809 -12.408 1.00 61.97 88 GLU A CA 1
ATOM 742 C C . GLU A 1 88 ? 18.239 13.582 -12.980 1.00 61.97 88 GLU A C 1
ATOM 744 O O . GLU A 1 88 ? 18.902 13.136 -13.920 1.00 61.97 88 GLU A O 1
ATOM 749 N N . ARG A 1 89 ? 18.556 14.744 -12.396 1.00 55.28 89 ARG A N 1
ATOM 750 C CA . ARG A 1 89 ? 19.575 15.686 -12.875 1.00 55.28 89 ARG A CA 1
ATOM 751 C C . ARG A 1 89 ? 20.986 15.136 -12.652 1.00 55.28 89 ARG A C 1
ATOM 753 O O . ARG A 1 89 ? 21.686 15.516 -11.721 1.00 55.28 89 ARG A O 1
ATOM 760 N N . GLY A 1 90 ? 21.413 14.239 -13.534 1.00 60.66 90 GLY A N 1
ATOM 761 C CA . GLY A 1 90 ? 22.760 13.665 -13.538 1.00 60.66 90 GLY A CA 1
ATOM 762 C C . GLY A 1 90 ? 22.833 12.207 -13.980 1.00 60.66 90 GLY A C 1
ATOM 763 O O . GLY A 1 90 ? 23.939 11.676 -14.093 1.00 60.66 90 GLY A O 1
ATOM 764 N N . PHE A 1 91 ? 21.698 11.557 -14.245 1.00 69.88 91 PHE A N 1
ATOM 765 C CA . PHE A 1 91 ? 21.704 10.187 -14.734 1.00 69.88 91 PHE A CA 1
ATOM 766 C C . PHE A 1 91 ? 22.009 10.117 -16.232 1.00 69.88 91 PHE A C 1
ATOM 768 O O . PHE A 1 91 ? 21.530 10.895 -17.052 1.00 69.88 91 PHE A O 1
ATOM 775 N N . SER A 1 92 ? 22.843 9.150 -16.600 1.00 79.94 92 SER A N 1
ATOM 776 C CA . SER A 1 92 ? 22.939 8.695 -17.984 1.00 79.94 92 SER A CA 1
ATOM 777 C C . SER A 1 92 ? 21.756 7.783 -18.313 1.00 79.94 92 SER A C 1
ATOM 779 O O . SER A 1 92 ? 21.273 7.051 -17.450 1.00 79.94 92 SER A O 1
ATOM 781 N N . LEU A 1 93 ? 21.363 7.739 -19.587 1.00 76.06 93 LEU A N 1
ATOM 782 C CA . LEU A 1 93 ? 20.256 6.907 -20.085 1.00 76.06 93 LEU A CA 1
ATOM 783 C C . LEU A 1 93 ? 20.386 5.431 -19.651 1.00 76.06 93 LEU A C 1
ATOM 785 O O . LEU A 1 93 ? 19.410 4.773 -19.303 1.00 76.06 93 LEU A O 1
ATOM 789 N N . PHE A 1 94 ? 21.614 4.905 -19.590 1.00 77.38 94 PHE A N 1
ATOM 790 C CA . PHE A 1 94 ? 21.866 3.554 -19.083 1.00 77.38 94 PHE A CA 1
ATOM 791 C C . PHE A 1 94 ? 21.492 3.393 -17.600 1.00 77.38 94 PHE A C 1
ATOM 793 O O . PHE A 1 94 ? 20.897 2.388 -17.216 1.00 77.38 94 PHE A O 1
ATOM 800 N N . GLN A 1 95 ? 21.824 4.374 -16.762 1.00 78.56 95 GLN A N 1
ATOM 801 C CA . GLN A 1 95 ? 21.514 4.332 -15.335 1.00 78.56 95 GLN A CA 1
ATOM 802 C C . GLN A 1 95 ? 20.014 4.501 -15.068 1.00 78.56 95 GLN A C 1
ATOM 804 O O . GLN A 1 95 ? 19.500 3.813 -14.191 1.00 78.56 95 GLN A O 1
ATOM 809 N N . GLU A 1 96 ? 19.303 5.321 -15.848 1.00 77.56 96 GLU A N 1
ATOM 810 C CA . GLU A 1 96 ? 17.835 5.429 -15.777 1.00 77.56 96 GLU A CA 1
ATOM 811 C C . GLU A 1 96 ? 17.160 4.085 -16.066 1.00 77.56 96 GLU A C 1
ATOM 813 O O . GLU A 1 96 ? 16.261 3.658 -15.339 1.00 77.56 96 GLU A O 1
ATOM 818 N N . VAL A 1 97 ? 17.625 3.368 -17.095 1.00 79.06 97 VAL A N 1
ATOM 819 C CA . VAL A 1 97 ? 17.092 2.046 -17.453 1.00 79.06 97 VAL A CA 1
ATOM 820 C C . VAL A 1 97 ? 17.366 1.028 -16.347 1.00 79.06 97 VAL A C 1
ATOM 822 O O . VAL A 1 97 ? 16.463 0.293 -15.946 1.00 79.06 97 VAL A O 1
ATOM 825 N N . VAL A 1 98 ? 18.592 0.989 -15.818 1.00 82.38 98 VAL A N 1
ATOM 826 C CA . VAL A 1 98 ? 18.950 0.084 -14.714 1.00 82.38 98 VAL A CA 1
ATOM 827 C C . VAL A 1 98 ? 18.118 0.395 -13.468 1.00 82.38 98 VAL A C 1
ATOM 829 O O . VAL A 1 98 ? 17.581 -0.521 -12.843 1.00 82.38 98 VAL A O 1
ATOM 832 N N . PHE A 1 99 ? 17.955 1.675 -13.133 1.00 80.19 99 PHE A N 1
ATOM 833 C CA . PHE A 1 99 ? 17.165 2.108 -11.987 1.00 80.19 99 PHE A CA 1
ATOM 834 C C . PHE A 1 99 ? 15.673 1.794 -12.157 1.00 80.19 99 PHE A C 1
ATOM 836 O O . PHE A 1 99 ? 15.047 1.285 -11.227 1.00 80.19 99 PHE A O 1
ATOM 843 N N . SER A 1 100 ? 15.118 1.986 -13.358 1.00 81.31 100 SER A N 1
ATOM 844 C CA . SER A 1 100 ? 13.748 1.578 -13.709 1.00 81.31 100 SER A CA 1
ATOM 845 C C . SER A 1 100 ? 13.525 0.087 -13.458 1.00 81.31 100 SER A C 1
ATOM 847 O O . SER A 1 100 ? 12.500 -0.328 -12.911 1.00 81.31 100 SER A O 1
ATOM 849 N N . LEU A 1 101 ? 14.498 -0.736 -13.851 1.00 82.75 101 LEU A N 1
ATOM 850 C CA . LEU A 1 101 ? 14.423 -2.189 -13.744 1.00 82.75 101 LEU A CA 1
ATOM 851 C C . LEU A 1 101 ? 14.500 -2.643 -12.279 1.00 82.75 101 LEU A C 1
ATOM 853 O O . LEU A 1 101 ? 13.688 -3.461 -11.845 1.00 82.75 101 LEU A O 1
ATOM 857 N N . ILE A 1 102 ? 15.403 -2.051 -11.492 1.00 86.94 102 ILE A N 1
ATOM 858 C CA . ILE A 1 102 ? 15.502 -2.286 -10.043 1.00 86.94 102 ILE A CA 1
ATOM 859 C C . ILE A 1 102 ? 14.213 -1.848 -9.337 1.00 86.94 102 ILE A C 1
ATOM 861 O O . ILE A 1 102 ? 13.634 -2.624 -8.578 1.00 86.94 102 ILE A O 1
ATOM 865 N N . SER A 1 103 ? 13.725 -0.645 -9.636 1.00 84.25 103 SER A N 1
ATOM 866 C CA . SER A 1 103 ? 12.482 -0.097 -9.084 1.00 84.25 103 SER A CA 1
ATOM 867 C C . SER A 1 103 ? 11.279 -0.988 -9.391 1.00 84.25 103 SER A C 1
ATOM 869 O O . SER A 1 103 ? 10.474 -1.265 -8.506 1.00 84.25 103 SER A O 1
ATOM 871 N N . SER A 1 104 ? 11.195 -1.532 -10.607 1.00 86.38 104 SER A N 1
ATOM 872 C CA . SER A 1 104 ? 10.137 -2.475 -10.994 1.00 86.38 104 SER A CA 1
ATOM 873 C C . SER A 1 104 ? 10.183 -3.766 -10.171 1.00 86.38 104 SER A C 1
ATOM 875 O O . SER A 1 104 ? 9.149 -4.247 -9.709 1.00 86.38 104 SER A O 1
ATOM 877 N N . LEU A 1 105 ? 11.376 -4.324 -9.946 1.00 87.75 105 LEU A N 1
ATOM 878 C CA . LEU A 1 105 ? 11.542 -5.525 -9.120 1.00 87.75 105 LEU A CA 1
ATOM 879 C C . LEU A 1 105 ? 11.170 -5.265 -7.656 1.00 87.75 105 LEU A C 1
ATOM 881 O O . LEU A 1 105 ? 10.483 -6.084 -7.041 1.00 87.75 105 LEU A O 1
ATOM 885 N N . ILE A 1 106 ? 11.578 -4.116 -7.113 1.00 88.75 106 ILE A N 1
ATOM 886 C CA . ILE A 1 106 ? 11.228 -3.698 -5.752 1.00 88.75 106 ILE A CA 1
ATOM 887 C C . ILE A 1 106 ? 9.713 -3.501 -5.629 1.00 88.75 106 ILE A C 1
ATOM 889 O O . ILE A 1 106 ? 9.112 -4.030 -4.695 1.00 88.75 106 ILE A O 1
ATOM 893 N N . ALA A 1 107 ? 9.081 -2.815 -6.584 1.00 88.44 107 ALA A N 1
ATOM 894 C CA . ALA A 1 107 ? 7.639 -2.581 -6.598 1.00 88.44 107 ALA A CA 1
ATOM 895 C C . ALA A 1 107 ? 6.842 -3.894 -6.651 1.00 88.44 107 ALA A C 1
ATOM 897 O O . ALA A 1 107 ? 5.869 -4.053 -5.912 1.00 88.44 107 ALA A O 1
ATOM 898 N N . LEU A 1 108 ? 7.279 -4.875 -7.452 1.00 89.44 108 LEU A N 1
ATOM 899 C CA . LEU A 1 108 ? 6.679 -6.215 -7.466 1.00 89.44 108 LEU A CA 1
ATOM 900 C C . LEU A 1 108 ? 6.809 -6.911 -6.106 1.00 89.44 108 LEU A C 1
ATOM 902 O O . LEU A 1 108 ? 5.825 -7.442 -5.585 1.00 89.44 108 LEU A O 1
ATOM 906 N N . GLY A 1 109 ? 8.010 -6.899 -5.521 1.00 89.12 109 GLY A N 1
ATOM 907 C CA . GLY A 1 109 ? 8.273 -7.519 -4.223 1.00 89.12 109 GLY A CA 1
ATOM 908 C C . GLY A 1 109 ? 7.437 -6.899 -3.103 1.00 89.12 109 GLY A C 1
ATOM 909 O O . GLY A 1 109 ? 6.770 -7.619 -2.354 1.00 89.12 109 GLY A O 1
ATOM 910 N N . LEU A 1 110 ? 7.420 -5.566 -3.026 1.00 89.75 110 LEU A N 1
ATOM 911 C CA . LEU A 1 110 ? 6.647 -4.820 -2.038 1.00 89.75 110 LEU A CA 1
ATOM 912 C C . LEU A 1 110 ? 5.147 -4.996 -2.239 1.00 89.75 110 LEU A C 1
ATOM 914 O O . LEU A 1 110 ? 4.446 -5.204 -1.255 1.00 89.75 110 LEU A O 1
ATOM 918 N N . GLY A 1 111 ? 4.657 -5.000 -3.481 1.00 88.75 111 GLY A N 1
ATOM 919 C CA . GLY A 1 111 ? 3.248 -5.248 -3.778 1.00 88.75 111 GLY A CA 1
ATOM 920 C C . GLY A 1 111 ? 2.794 -6.617 -3.271 1.00 88.75 111 GLY A C 1
ATOM 921 O O . GLY A 1 111 ? 1.819 -6.720 -2.528 1.00 88.75 111 GLY A O 1
ATOM 922 N N . VAL A 1 112 ? 3.541 -7.683 -3.581 1.00 89.62 112 VAL A N 1
ATOM 923 C CA . VAL A 1 112 ? 3.231 -9.035 -3.080 1.00 89.62 112 VAL A CA 1
ATOM 924 C C . VAL A 1 112 ? 3.277 -9.089 -1.551 1.00 89.62 112 VAL A C 1
ATOM 926 O O . VAL A 1 112 ? 2.401 -9.696 -0.928 1.00 89.62 112 VAL A O 1
ATOM 929 N N . TRP A 1 113 ? 4.287 -8.467 -0.938 1.00 89.62 113 TRP A N 1
ATOM 930 C CA . TRP A 1 113 ? 4.408 -8.401 0.517 1.00 89.62 113 TRP A CA 1
ATOM 931 C C . TRP A 1 113 ? 3.220 -7.675 1.152 1.00 89.62 113 TRP A C 1
ATOM 933 O O . TRP A 1 113 ? 2.619 -8.200 2.086 1.00 89.62 113 TRP A O 1
ATOM 943 N N . MET A 1 114 ? 2.825 -6.535 0.593 1.00 87.44 114 MET A N 1
ATOM 944 C CA . MET A 1 114 ? 1.702 -5.711 1.023 1.00 87.44 114 MET A CA 1
ATOM 945 C C . MET A 1 114 ? 0.378 -6.473 1.040 1.00 87.44 114 MET A C 1
ATOM 947 O O . MET A 1 114 ? -0.325 -6.454 2.048 1.00 87.44 114 MET A O 1
ATOM 951 N N . TYR A 1 115 ? 0.043 -7.193 -0.033 1.00 85.38 115 TYR A N 1
ATOM 952 C CA . TYR A 1 115 ? -1.196 -7.974 -0.063 1.00 85.38 115 TYR A CA 1
ATOM 953 C C . TYR A 1 115 ? -1.152 -9.180 0.864 1.00 85.38 115 TYR A C 1
ATOM 955 O O . TYR A 1 115 ? -2.146 -9.478 1.515 1.00 85.38 115 TYR A O 1
ATOM 963 N N . ARG A 1 116 ? -0.003 -9.856 0.987 1.00 85.38 116 ARG A N 1
ATOM 964 C CA . ARG A 1 116 ? 0.152 -10.942 1.968 1.00 85.38 116 ARG A CA 1
ATOM 965 C C . ARG A 1 116 ? 0.043 -10.436 3.398 1.00 85.38 116 ARG A C 1
ATOM 967 O O . ARG A 1 116 ? -0.524 -11.124 4.242 1.00 85.38 116 ARG A O 1
ATOM 974 N N . PHE A 1 117 ? 0.593 -9.259 3.671 1.00 84.00 117 PHE A N 1
ATOM 975 C CA . PHE A 1 117 ? 0.456 -8.590 4.952 1.00 84.00 117 PHE A CA 1
ATOM 976 C C . PHE A 1 117 ? -1.014 -8.245 5.204 1.00 84.00 117 PHE A C 1
ATOM 978 O O . PHE A 1 117 ? -1.566 -8.647 6.223 1.00 84.00 117 PHE A O 1
ATOM 985 N N . ALA A 1 118 ? -1.689 -7.618 4.242 1.00 80.50 118 ALA A N 1
ATOM 986 C CA . ALA A 1 118 ? -3.108 -7.304 4.340 1.00 80.50 118 ALA A CA 1
ATOM 987 C C . ALA A 1 118 ? -3.971 -8.560 4.558 1.00 80.50 118 ALA A C 1
ATOM 989 O O . ALA A 1 118 ? -4.807 -8.590 5.455 1.00 80.50 118 ALA A O 1
ATOM 990 N N . ASP A 1 119 ? -3.742 -9.641 3.816 1.00 79.19 119 ASP A N 1
ATOM 991 C CA . ASP A 1 119 ? -4.481 -10.893 4.000 1.00 79.19 119 ASP A CA 1
ATOM 992 C C . ASP A 1 119 ? -4.246 -11.541 5.363 1.00 79.19 119 ASP A C 1
ATOM 994 O O . ASP A 1 119 ? -5.168 -12.128 5.920 1.00 79.19 119 ASP A O 1
ATOM 998 N N . ARG A 1 120 ? -3.038 -11.443 5.923 1.00 74.06 120 ARG A N 1
ATOM 999 C CA . ARG A 1 120 ? -2.736 -12.035 7.234 1.00 74.06 120 ARG A CA 1
ATOM 1000 C C . ARG A 1 120 ? -3.226 -11.184 8.399 1.00 74.06 120 ARG A C 1
ATOM 1002 O O . ARG A 1 120 ? -3.704 -11.747 9.379 1.00 74.06 120 ARG A O 1
ATOM 1009 N N . TYR A 1 121 ? -3.082 -9.865 8.302 1.00 68.06 121 TYR A N 1
ATOM 1010 C CA . TYR A 1 121 ? -3.268 -8.949 9.428 1.00 68.06 121 TYR A CA 1
ATOM 1011 C C . TYR A 1 121 ? -4.578 -8.160 9.369 1.00 68.06 121 TYR A C 1
ATOM 1013 O O . TYR A 1 121 ? -5.156 -7.921 10.417 1.00 68.06 121 TYR A O 1
ATOM 1021 N N . LEU A 1 122 ? -5.096 -7.791 8.189 1.00 63.97 122 LEU A N 1
ATOM 1022 C CA . LEU A 1 122 ? -6.401 -7.109 8.090 1.00 63.97 122 LEU A CA 1
ATOM 1023 C C . LEU A 1 122 ? -7.576 -8.092 8.116 1.00 63.97 122 LEU A C 1
ATOM 1025 O O . LEU A 1 122 ? -8.656 -7.728 8.562 1.00 63.97 122 LEU A O 1
ATOM 1029 N N . ALA A 1 123 ? -7.388 -9.338 7.666 1.00 57.53 123 ALA A N 1
ATOM 1030 C CA . ALA A 1 123 ? -8.444 -10.354 7.750 1.00 57.53 123 ALA A CA 1
ATOM 1031 C C . ALA A 1 123 ? -8.672 -10.862 9.184 1.00 57.53 123 ALA A C 1
ATOM 1033 O O . ALA A 1 123 ? -9.730 -11.405 9.487 1.00 57.53 123 ALA A O 1
ATOM 1034 N N . ARG A 1 124 ? -7.684 -10.686 10.068 1.00 61.38 124 ARG A N 1
ATOM 1035 C CA . ARG A 1 124 ? -7.811 -10.941 11.501 1.00 61.38 124 ARG A CA 1
ATOM 1036 C C . ARG A 1 124 ? -8.049 -9.599 12.175 1.00 61.38 124 ARG A C 1
ATOM 1038 O O . ARG A 1 124 ? -7.090 -8.895 12.479 1.00 61.38 124 ARG A O 1
ATOM 1045 N N . GLY A 1 125 ? -9.311 -9.238 12.413 1.00 60.28 125 GLY A N 1
ATOM 1046 C CA . GLY A 1 125 ? -9.681 -8.016 13.150 1.00 60.28 125 GLY A CA 1
ATOM 1047 C C . GLY A 1 125 ? -8.915 -7.832 14.474 1.00 60.28 125 GLY A C 1
ATOM 1048 O O . GLY A 1 125 ? -8.773 -6.713 14.950 1.00 60.28 125 GLY A O 1
ATOM 1049 N N . GLU A 1 126 ? -8.322 -8.906 15.005 1.00 64.31 126 GLU A N 1
ATOM 1050 C CA . GLU A 1 126 ? -7.325 -8.940 16.083 1.00 64.31 126 GLU A CA 1
ATOM 1051 C C . GLU A 1 126 ? -6.197 -7.901 15.963 1.00 64.31 126 GLU A C 1
ATOM 1053 O O . GLU A 1 126 ? -5.830 -7.302 16.972 1.00 64.31 126 GLU A O 1
ATOM 1058 N N . PHE A 1 127 ? -5.641 -7.639 14.770 1.00 66.69 127 PHE A N 1
ATOM 1059 C CA . PHE A 1 127 ? -4.567 -6.641 14.644 1.00 66.69 127 PHE A CA 1
ATOM 1060 C C . PHE A 1 127 ? -5.094 -5.220 14.853 1.00 66.69 127 PHE A C 1
ATOM 1062 O O . PHE A 1 127 ? -4.471 -4.423 15.554 1.00 66.69 127 PHE A O 1
ATOM 1069 N N . LEU A 1 128 ? -6.259 -4.912 14.279 1.00 68.31 128 LEU A N 1
ATOM 1070 C CA . LEU A 1 128 ? -6.910 -3.619 14.465 1.00 68.31 128 LEU A CA 1
ATOM 1071 C C . LEU A 1 128 ? -7.320 -3.434 15.931 1.00 68.31 128 LEU A C 1
ATOM 1073 O O . LEU A 1 128 ? -7.025 -2.395 16.512 1.00 68.31 128 LEU A O 1
ATOM 1077 N N . LYS A 1 129 ? -7.882 -4.475 16.555 1.00 69.38 129 LYS A N 1
ATOM 1078 C CA . LYS A 1 129 ? -8.197 -4.506 17.990 1.00 69.38 129 LYS A CA 1
ATOM 1079 C C . LYS A 1 129 ? -6.970 -4.269 18.859 1.00 69.38 129 LYS A C 1
ATOM 1081 O O . LYS A 1 129 ? -7.019 -3.448 19.762 1.00 69.38 129 LYS A O 1
ATOM 1086 N N . SER A 1 130 ? -5.851 -4.924 18.554 1.00 76.88 130 SER A N 1
ATOM 1087 C CA . SER A 1 130 ? -4.591 -4.731 19.277 1.00 76.88 130 SER A CA 1
ATOM 1088 C C . SER A 1 130 ? -4.072 -3.295 19.163 1.00 76.88 130 SER A C 1
ATOM 1090 O O . SER A 1 130 ? -3.557 -2.756 20.139 1.00 76.88 130 SER A O 1
ATOM 1092 N N . LYS A 1 131 ? -4.223 -2.651 17.998 1.00 79.25 131 LYS A N 1
ATOM 1093 C CA . LYS A 1 131 ? -3.821 -1.249 17.810 1.00 79.25 131 LYS A CA 1
ATOM 1094 C C . LYS A 1 131 ? -4.766 -0.262 18.486 1.00 79.25 131 LYS A C 1
ATOM 1096 O O . LYS A 1 131 ? -4.277 0.710 19.049 1.00 79.25 131 LYS A O 1
ATOM 1101 N N . ILE A 1 132 ? -6.072 -0.518 18.461 1.00 77.94 132 ILE A N 1
ATOM 1102 C CA . ILE A 1 132 ? -7.065 0.282 19.188 1.00 77.94 132 ILE A CA 1
ATOM 1103 C C . ILE A 1 132 ? -6.819 0.173 20.693 1.00 77.94 132 ILE A C 1
ATOM 1105 O O . ILE A 1 132 ? -6.693 1.204 21.342 1.00 77.94 132 ILE A O 1
ATOM 1109 N N . ARG A 1 133 ? -6.644 -1.048 21.219 1.00 80.00 133 ARG A N 1
ATOM 1110 C CA . ARG A 1 133 ? -6.299 -1.293 22.627 1.00 80.00 133 ARG A CA 1
ATOM 1111 C C . ARG A 1 133 ? -5.045 -0.521 23.027 1.00 80.00 133 ARG A C 1
ATOM 1113 O O . ARG A 1 133 ? -5.107 0.305 23.917 1.00 80.00 133 ARG A O 1
ATOM 1120 N N . PHE A 1 134 ? -3.956 -0.666 22.271 1.00 83.25 134 PHE A N 1
ATOM 1121 C CA . PHE A 1 134 ? -2.718 0.073 22.537 1.00 83.25 134 PHE A CA 1
ATOM 1122 C C . PHE A 1 134 ? -2.912 1.599 22.585 1.00 83.25 134 PHE A C 1
ATOM 1124 O O . PHE A 1 134 ? -2.286 2.271 23.399 1.00 83.25 134 PHE A O 1
ATOM 1131 N N . LEU A 1 135 ? -3.743 2.163 21.703 1.00 82.81 135 LEU A N 1
ATOM 1132 C CA . LEU A 1 135 ? -4.020 3.601 21.702 1.00 82.81 135 LEU A CA 1
ATOM 1133 C C . LEU A 1 135 ? -4.850 4.028 22.918 1.00 82.81 135 LEU A C 1
ATOM 1135 O O . LEU A 1 135 ? -4.561 5.079 23.484 1.00 82.81 135 LEU A O 1
ATOM 1139 N N . LEU A 1 136 ? -5.853 3.238 23.305 1.00 81.62 136 LEU A N 1
ATOM 1140 C CA . LEU A 1 136 ? -6.689 3.506 24.478 1.00 81.62 136 LEU A CA 1
ATOM 1141 C C . LEU A 1 136 ? -5.876 3.381 25.771 1.00 81.62 136 LEU A C 1
ATOM 1143 O O . LEU A 1 136 ? -5.853 4.333 26.548 1.00 81.62 136 LEU A O 1
ATOM 1147 N N . ASP A 1 137 ? -5.108 2.299 25.922 1.00 80.38 137 ASP A N 1
ATOM 1148 C CA . ASP A 1 137 ? -4.193 2.084 27.050 1.00 80.38 137 ASP A CA 1
ATOM 1149 C C . ASP A 1 137 ? -3.209 3.254 27.176 1.00 80.38 137 ASP A C 1
ATOM 1151 O O . ASP A 1 137 ? -3.040 3.829 28.247 1.00 80.38 137 ASP A O 1
ATOM 1155 N N . PHE A 1 138 ? -2.606 3.684 26.060 1.00 82.88 138 PHE A N 1
ATOM 1156 C CA . PHE A 1 138 ? -1.673 4.810 26.055 1.00 82.88 138 PHE A CA 1
ATOM 1157 C C . PHE A 1 138 ? -2.331 6.128 26.483 1.00 82.88 138 PHE A C 1
ATOM 1159 O O . PHE A 1 138 ? -1.734 6.904 27.234 1.00 82.88 138 PHE A O 1
ATOM 1166 N N . ILE A 1 139 ? -3.546 6.412 26.001 1.00 79.19 139 ILE A N 1
ATOM 1167 C CA . ILE A 1 139 ? -4.295 7.619 26.377 1.00 79.19 139 ILE A CA 1
ATOM 1168 C C . ILE A 1 139 ? -4.619 7.591 27.872 1.00 79.19 139 ILE A C 1
ATOM 1170 O O . ILE A 1 139 ? -4.455 8.615 28.539 1.00 79.19 139 ILE A O 1
ATOM 1174 N N . PHE A 1 140 ? -5.046 6.443 28.392 1.00 75.44 140 PHE A N 1
ATOM 1175 C CA . PHE A 1 140 ? -5.427 6.292 29.789 1.00 75.44 140 PHE A CA 1
ATOM 1176 C C . PHE A 1 140 ? -4.235 6.347 30.733 1.00 75.44 140 PHE A C 1
ATOM 1178 O O . PHE A 1 140 ? -4.252 7.154 31.658 1.00 75.44 140 PHE A O 1
ATOM 1185 N N . ASP A 1 141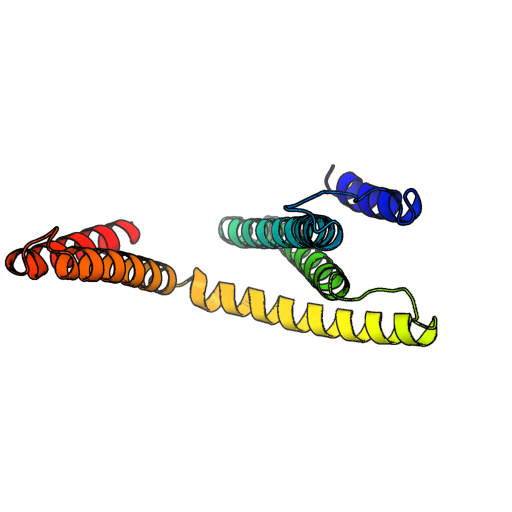 ? -3.164 5.601 30.457 1.00 78.50 141 ASP A N 1
ATOM 1186 C CA . ASP A 1 141 ? -1.928 5.659 31.242 1.00 78.50 141 ASP A CA 1
ATOM 1187 C C . ASP A 1 141 ? -1.390 7.102 31.285 1.00 78.50 141 ASP A C 1
ATOM 1189 O O . ASP A 1 141 ? -1.027 7.610 32.346 1.00 78.50 141 ASP A O 1
ATOM 1193 N N . THR A 1 142 ? -1.442 7.822 30.157 1.00 77.56 142 THR A N 1
ATOM 1194 C CA . THR A 1 142 ? -1.068 9.246 30.103 1.00 77.56 142 THR A CA 1
ATOM 1195 C C . THR A 1 142 ? -2.019 10.131 30.924 1.00 77.56 142 THR A C 1
ATOM 1197 O O . THR A 1 142 ? -1.595 11.134 31.505 1.00 77.56 142 THR A O 1
ATOM 1200 N N . ALA A 1 143 ? -3.317 9.820 30.954 1.00 74.06 143 ALA A N 1
ATOM 1201 C CA . ALA A 1 143 ? -4.316 10.572 31.711 1.00 74.06 143 ALA A CA 1
ATOM 1202 C C . ALA A 1 143 ? -4.186 10.352 33.227 1.00 74.06 143 ALA A C 1
ATOM 1204 O O . ALA A 1 143 ? -4.335 11.308 33.993 1.00 74.06 143 ALA A O 1
ATOM 1205 N N . VAL A 1 144 ? -3.857 9.130 33.644 1.00 72.56 144 VAL A N 1
ATOM 1206 C CA . VAL A 1 144 ? -3.555 8.754 35.030 1.00 72.56 144 VAL A CA 1
ATOM 1207 C C . VAL A 1 144 ? -2.252 9.405 35.491 1.00 72.56 144 VAL A C 1
ATOM 1209 O O . VAL A 1 144 ? -2.241 10.073 36.523 1.00 72.56 144 VAL A O 1
ATOM 1212 N N . GLU A 1 145 ? -1.181 9.331 34.692 1.00 75.94 145 GLU A N 1
ATOM 1213 C CA . GLU A 1 145 ? 0.111 9.958 35.015 1.00 75.94 145 GLU A CA 1
ATOM 1214 C C . GLU A 1 145 ? -0.022 11.480 35.206 1.00 75.94 145 GLU A C 1
ATOM 1216 O O . GLU A 1 145 ? 0.614 12.076 36.077 1.00 75.94 145 GLU A O 1
ATOM 1221 N N . LYS A 1 146 ? -0.899 12.123 34.426 1.00 78.62 146 LYS A N 1
ATOM 1222 C CA . LYS A 1 146 ? -1.192 13.561 34.536 1.00 78.62 146 LYS A CA 1
ATOM 1223 C C . LYS A 1 146 ? -2.218 13.915 35.618 1.00 78.62 146 LYS A C 1
ATOM 1225 O O . LYS A 1 146 ? -2.502 15.099 35.803 1.00 78.62 146 LYS A O 1
ATOM 1230 N N . GLY A 1 147 ? -2.765 12.928 36.329 1.00 73.56 147 GLY A N 1
ATOM 1231 C CA . GLY A 1 147 ? -3.726 13.121 37.416 1.00 73.56 147 GLY A CA 1
ATOM 1232 C C . GLY A 1 147 ? -5.122 13.559 36.963 1.00 73.56 147 GLY A C 1
ATOM 1233 O O . GLY A 1 147 ? -5.875 14.113 37.763 1.00 73.56 147 GLY A O 1
ATOM 1234 N N . TYR A 1 148 ? -5.477 13.347 35.692 1.00 72.88 148 TYR A N 1
ATOM 1235 C CA . TYR A 1 148 ? -6.824 13.627 35.183 1.00 72.88 148 TYR A CA 1
ATOM 1236 C C . TYR A 1 148 ? -7.838 12.556 35.593 1.00 72.88 148 TYR A C 1
ATOM 1238 O O . TYR A 1 148 ? -9.033 12.842 35.656 1.00 72.88 148 TYR A O 1
ATOM 1246 N N . ILE A 1 149 ? -7.366 11.342 35.880 1.00 68.25 149 ILE A N 1
ATOM 1247 C CA . ILE A 1 149 ? -8.170 10.189 36.293 1.00 68.25 149 ILE A CA 1
ATOM 1248 C C . ILE A 1 149 ? -7.505 9.564 37.526 1.00 68.25 149 ILE A C 1
ATOM 1250 O O . ILE A 1 149 ? -6.281 9.585 37.653 1.00 68.25 149 ILE A O 1
ATOM 1254 N N . LYS A 1 150 ? -8.311 9.061 38.466 1.00 74.88 150 LYS A N 1
ATOM 1255 C CA . LYS A 1 150 ? -7.819 8.363 39.662 1.00 74.88 150 LYS A CA 1
ATOM 1256 C C . LYS A 1 150 ? -7.427 6.927 39.310 1.00 74.88 150 LYS A C 1
ATOM 1258 O O . LYS A 1 150 ? -8.187 6.264 38.615 1.00 74.88 150 LYS A O 1
ATOM 1263 N N . ASP A 1 151 ? -6.327 6.434 39.881 1.00 70.94 151 ASP A N 1
ATOM 1264 C CA . ASP A 1 151 ? -5.858 5.041 39.721 1.00 70.94 151 ASP A CA 1
ATOM 1265 C C . ASP A 1 151 ? -6.929 3.989 40.063 1.00 70.94 151 ASP A C 1
ATOM 1267 O O . ASP A 1 151 ? -6.948 2.905 39.493 1.00 70.94 151 ASP A O 1
ATOM 1271 N N . GLU A 1 152 ? -7.848 4.319 40.973 1.00 76.25 152 GLU A N 1
ATOM 1272 C CA . GLU A 1 152 ? -8.949 3.445 41.403 1.00 76.25 152 GLU A CA 1
ATOM 1273 C C . GLU A 1 152 ? -9.926 3.089 40.267 1.00 76.25 152 GLU A C 1
ATOM 1275 O O . GLU A 1 152 ? -10.645 2.104 40.377 1.00 76.25 152 GLU A O 1
ATOM 1280 N N . LEU A 1 153 ? -9.952 3.877 39.186 1.00 72.62 153 LEU A N 1
ATOM 1281 C CA . LEU A 1 153 ? -10.836 3.684 38.028 1.00 72.62 153 LEU A CA 1
ATOM 1282 C C . LEU A 1 153 ? -10.208 2.803 36.937 1.00 72.62 153 LEU A C 1
ATOM 1284 O O . LEU A 1 153 ? -10.777 2.663 35.858 1.00 72.62 153 LEU A O 1
ATOM 1288 N N . ARG A 1 154 ? -9.017 2.244 37.180 1.00 69.75 154 ARG A N 1
ATOM 1289 C CA . ARG A 1 154 ? -8.286 1.459 36.179 1.00 69.75 154 ARG A CA 1
ATOM 1290 C C . ARG A 1 154 ? -9.006 0.165 35.806 1.00 69.75 154 ARG A C 1
ATOM 1292 O O . ARG A 1 154 ? -9.114 -0.132 34.625 1.00 69.75 154 ARG A O 1
ATOM 1299 N N . ASP A 1 155 ? -9.536 -0.545 36.798 1.00 74.81 155 ASP A N 1
ATOM 1300 C CA . ASP A 1 155 ? -10.246 -1.809 36.570 1.00 74.81 155 ASP A CA 1
ATOM 1301 C C . ASP A 1 155 ? -11.560 -1.586 35.794 1.00 74.81 155 ASP A C 1
ATOM 1303 O O . ASP A 1 155 ? -11.893 -2.367 34.909 1.00 74.81 155 ASP A O 1
ATOM 1307 N N . GLU A 1 156 ? -12.268 -0.484 36.073 1.00 78.75 156 GLU A N 1
ATOM 1308 C CA . GLU A 1 156 ? -13.501 -0.090 35.367 1.00 78.75 156 GLU A CA 1
ATOM 1309 C C . GLU A 1 156 ? -13.203 0.293 33.903 1.00 78.75 156 GLU A C 1
ATOM 1311 O O . GLU A 1 156 ? -13.948 -0.052 32.991 1.00 78.75 156 GLU A O 1
ATOM 1316 N N . TYR A 1 157 ? -12.057 0.935 33.655 1.00 73.81 157 TYR A N 1
ATOM 1317 C CA . TYR A 1 157 ? -11.619 1.298 32.307 1.00 73.81 157 TYR A CA 1
ATOM 1318 C C . TYR A 1 157 ? -11.184 0.092 31.460 1.00 73.81 157 TYR A C 1
ATOM 1320 O O . TYR A 1 157 ? -11.449 0.058 30.257 1.00 73.81 157 TYR A O 1
ATOM 1328 N N . ASP A 1 158 ? -10.532 -0.901 32.070 1.00 75.19 158 ASP A N 1
ATOM 1329 C CA . ASP A 1 158 ? -10.182 -2.150 31.387 1.00 75.19 158 ASP A CA 1
ATOM 1330 C C . ASP A 1 158 ? -11.450 -2.918 30.964 1.00 75.19 158 ASP A C 1
ATOM 1332 O O . ASP A 1 158 ? -11.505 -3.435 29.843 1.00 75.19 158 ASP A O 1
ATOM 1336 N N . GLU A 1 159 ? -12.488 -2.923 31.811 1.00 79.94 159 GLU A N 1
ATOM 1337 C CA . GLU A 1 159 ? -13.814 -3.480 31.497 1.00 79.94 159 GLU A CA 1
ATOM 1338 C C . GLU A 1 159 ? -14.481 -2.734 30.323 1.00 79.94 159 GLU A C 1
ATOM 1340 O O . GLU A 1 159 ? -14.909 -3.368 29.353 1.00 79.94 159 GLU A O 1
ATOM 1345 N N . ASP A 1 160 ? -14.479 -1.396 30.344 1.00 79.94 160 ASP A N 1
ATOM 1346 C CA . ASP A 1 160 ? -15.024 -0.557 29.265 1.00 79.94 160 ASP A CA 1
ATOM 1347 C C . ASP A 1 160 ? -14.293 -0.777 27.925 1.00 79.94 160 ASP A C 1
ATOM 1349 O O . ASP A 1 160 ? -14.916 -0.853 26.858 1.00 79.94 160 ASP A O 1
ATOM 1353 N N . ILE A 1 161 ? -12.956 -0.892 27.939 1.00 77.44 161 ILE A N 1
ATOM 1354 C CA . ILE A 1 161 ? -12.181 -1.207 26.729 1.00 77.44 161 ILE A CA 1
ATOM 1355 C C . ILE A 1 161 ? -12.574 -2.585 26.198 1.00 77.44 161 ILE A C 1
ATOM 1357 O O . ILE A 1 161 ? -12.699 -2.760 24.980 1.00 77.44 161 ILE A O 1
ATOM 1361 N N . GLU A 1 162 ? -12.722 -3.576 27.074 1.00 77.81 162 GLU A N 1
ATOM 1362 C CA . GLU A 1 162 ? -13.076 -4.931 26.670 1.00 77.81 162 GLU A CA 1
ATOM 1363 C C . GLU A 1 162 ? -14.472 -4.970 26.034 1.00 77.81 162 GLU A C 1
ATOM 1365 O O . GLU A 1 162 ? -14.612 -5.535 24.945 1.00 77.81 162 GLU A O 1
ATOM 1370 N N . GLU A 1 163 ? -15.448 -4.243 26.588 1.00 80.75 163 GLU A N 1
ATOM 1371 C CA . GLU A 1 163 ? -16.783 -4.082 25.999 1.00 80.75 163 GLU A CA 1
ATOM 1372 C C . GLU A 1 163 ? -16.725 -3.427 24.604 1.00 80.75 163 GLU A C 1
ATOM 1374 O O . GLU A 1 163 ? -17.305 -3.934 23.636 1.00 80.75 163 GLU A O 1
ATOM 1379 N N . VAL A 1 164 ? -15.959 -2.341 24.443 1.00 76.25 164 VAL A N 1
ATOM 1380 C CA . VAL A 1 164 ? -15.765 -1.674 23.140 1.00 76.25 164 VAL A CA 1
ATOM 1381 C C . VAL A 1 164 ? -15.112 -2.616 22.122 1.00 76.25 164 VAL A C 1
ATOM 1383 O O . VAL A 1 164 ? -15.477 -2.635 20.941 1.00 76.25 164 VAL A O 1
ATOM 1386 N N . LEU A 1 165 ? -14.145 -3.428 22.551 1.00 70.62 165 LEU A N 1
ATOM 1387 C CA . LEU A 1 165 ? -13.479 -4.402 21.687 1.00 70.62 165 LEU A CA 1
ATOM 1388 C C . LEU A 1 165 ? -14.388 -5.583 21.325 1.00 70.62 165 LEU A C 1
ATOM 1390 O O . LEU A 1 165 ? -14.252 -6.127 20.222 1.00 70.62 165 LEU A O 1
ATOM 1394 N N . GLU A 1 166 ? -15.301 -5.991 22.203 1.00 76.44 166 GLU A N 1
ATOM 1395 C CA . GLU A 1 166 ? -16.319 -7.000 21.910 1.00 76.44 166 GLU A CA 1
ATOM 1396 C C . GLU A 1 166 ? -17.348 -6.496 20.901 1.00 76.44 166 GLU A C 1
ATOM 1398 O O . GLU A 1 166 ? -17.653 -7.213 19.947 1.00 76.44 166 GLU A O 1
ATOM 1403 N N . GLN A 1 167 ? -17.794 -5.242 21.007 1.00 72.31 167 GLN A N 1
ATOM 1404 C CA . GLN A 1 167 ? -18.703 -4.643 20.022 1.00 72.31 167 GLN A CA 1
ATOM 1405 C C . GLN A 1 167 ? -18.110 -4.644 18.602 1.00 72.31 167 GLN A C 1
ATOM 1407 O O . GLN A 1 167 ? -18.834 -4.869 17.634 1.00 72.31 167 GLN A O 1
ATOM 1412 N N . LEU A 1 168 ? -16.783 -4.515 18.467 1.00 62.19 168 LEU A N 1
ATOM 1413 C CA . LEU A 1 168 ? -16.060 -4.616 17.189 1.00 62.19 168 LEU A CA 1
ATOM 1414 C C . LEU A 1 168 ? -16.032 -6.035 16.565 1.00 62.19 168 LEU A C 1
ATOM 1416 O O . LEU A 1 168 ? -15.439 -6.202 15.499 1.00 62.19 168 LEU A O 1
ATOM 1420 N N . ASN A 1 169 ? -16.598 -7.065 17.212 1.00 50.81 169 ASN A N 1
ATOM 1421 C CA . ASN A 1 169 ? -16.775 -8.416 16.641 1.00 50.81 169 ASN A CA 1
ATOM 1422 C C . ASN A 1 169 ? -18.135 -8.640 15.950 1.00 50.81 169 ASN A C 1
ATOM 1424 O O . ASN A 1 169 ? -18.303 -9.696 15.335 1.00 50.81 169 ASN A O 1
ATOM 1428 N N . THR A 1 170 ? -19.085 -7.709 16.078 1.00 45.34 170 THR A N 1
ATOM 1429 C CA . THR A 1 170 ? -20.453 -7.815 15.526 1.00 45.34 170 THR A CA 1
ATOM 1430 C C . THR A 1 170 ? -20.555 -7.129 14.171 1.00 45.34 170 THR A C 1
ATOM 1432 O O . THR A 1 170 ? -21.257 -7.678 13.292 1.00 45.34 170 THR A O 1
#

Foldseek 3Di:
DVVVVVVVVVVCCVVDPPPPQQDQDPNDSLVSSLCVQLVVLVVLLVVLVVQLVVLVVDDPVVSVVSPVVSLVSQLVSQLSNLCSVDDPVPDDPVVVVVSSVVSSVVSNVVSVVVVVCCVVQVVPCVNVLVVVVVVQVVVVVVCCVVVVDPPVCVVVSVVVSVVVSVVVVD

Organism: NCBI:txid319238

Sequence (170 aa):
MAILIILSRFIYVFYLGDNDVEGNFFGFAWLSSFLYTAGNELAFLSFAFILWYATKFMEYDHARPFRYLSYLITFVGLFFLSWVAFEERGFSLFQEVVFSLISSLIALGLGVWMYRFADRYLARGEFLKSKIRFLLDFIFDTAVEKGYIKDELRDEYDEDIEEVLEQLNT

Secondary structure (D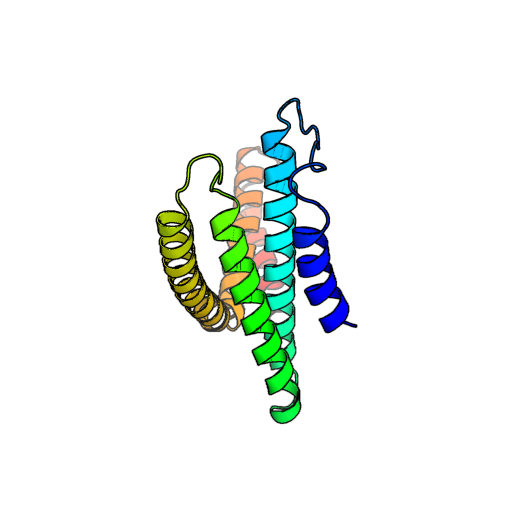SSP, 8-state):
-HHHHHHHHHHHHHHS-S------BTTBHHHHHHHHHHHHHHHHHHHHHHHHHHGGGS-HHHHHHHHHHHHHHHHHHHHHHHHTT---TT--HHHHHHHHHHHHHHHHHHHHHHHHHIIIIISSTHHHHHHHHHHHHHHHHHHHHTTSS-GGGHHHHHHHHHHHHHHTT-

pLDDT: mean 72.92, std 15.4, range [34.69, 90.75]

Radius of gyration: 22.29 Å; chains: 1; bounding box: 43×43×63 Å